Protein AF-A0A1B9MCA9-F1 (afdb_monomer_lite)

Sequence (107 aa):
MRLTLAGPTLKRCSNLFQTNLWQGSKLIAETDNDKHWQSYLYEPDSYRPLALVHGNAQQDNIKLYWYQNDHLGTPIALTGSLGDTLYECQYNAYGQIIDETWYVHTF

Secondary structure (DSSP, 8-state):
----PPPPPEEEEE-SSEEEEEETTEEEEEEETTTEEEEEEE-TTS--EEEEEEEETTEEEEEEEEEEE-TTS-EEEEEETTS-EEEEEEE-TTS-EEEEEE-----

Foldseek 3Di:
DDPPDDAFDWDWDDDPFKIFIDRNPATQKMDGPLFKIKGWDADPPDNQTAKIWIDGNVDPDIWIKGFDADPVRHGAWIATPVRHTQKGFDADPVRDTPDIDGDDDDD

Radius of gyration: 16.39 Å; chains: 1; bounding box: 47×39×36 Å

pLDDT: mean 88.62, std 13.08, range [39.28, 97.19]

Structure (mmCIF, N/CA/C/O backbone):
data_AF-A0A1B9MCA9-F1
#
_entry.id   AF-A0A1B9MCA9-F1
#
loop_
_atom_site.group_PDB
_atom_site.id
_atom_site.type_symbol
_atom_site.label_atom_id
_atom_site.label_alt_id
_atom_site.label_comp_id
_atom_site.label_asym_id
_atom_site.label_entity_id
_atom_site.label_seq_id
_atom_site.pdbx_PDB_ins_code
_atom_site.Cartn_x
_atom_site.Cartn_y
_atom_site.Cartn_z
_atom_site.occupancy
_atom_site.B_iso_or_equiv
_atom_site.auth_seq_id
_atom_site.auth_comp_id
_atom_site.auth_asym_id
_atom_site.auth_atom_id
_atom_site.pdbx_PDB_model_num
ATOM 1 N N . MET A 1 1 ? -30.049 -16.223 -16.923 1.00 39.28 1 MET A N 1
ATOM 2 C CA . MET A 1 1 ? -29.406 -16.994 -15.838 1.00 39.28 1 MET A CA 1
ATOM 3 C C . MET A 1 1 ? -28.236 -16.164 -15.325 1.00 39.28 1 MET A C 1
ATOM 5 O O . MET A 1 1 ? -27.254 -16.028 -16.035 1.00 39.28 1 MET A O 1
ATOM 9 N N . ARG A 1 2 ? -28.393 -15.478 -14.186 1.00 40.69 2 ARG A N 1
ATOM 10 C CA . ARG A 1 2 ? -27.366 -14.589 -13.618 1.00 40.69 2 ARG A CA 1
ATOM 11 C C . ARG A 1 2 ? -26.598 -15.410 -12.581 1.00 40.69 2 ARG A C 1
ATOM 13 O O . ARG A 1 2 ? -27.161 -15.738 -11.544 1.00 40.69 2 ARG A O 1
ATOM 20 N N . LEU A 1 3 ? -25.375 -15.822 -12.905 1.00 39.72 3 LEU A N 1
ATOM 21 C CA . LEU A 1 3 ? -24.477 -16.448 -11.936 1.00 39.72 3 LEU A CA 1
ATOM 22 C C . LEU A 1 3 ? -24.010 -15.346 -10.986 1.00 39.72 3 LEU A C 1
ATOM 24 O O . LEU A 1 3 ? -23.192 -14.507 -11.355 1.00 39.72 3 LEU A O 1
ATOM 28 N N . THR A 1 4 ? -24.564 -15.308 -9.780 1.00 50.62 4 THR A N 1
ATOM 29 C CA . THR A 1 4 ? -23.973 -14.541 -8.687 1.00 50.62 4 THR A CA 1
ATOM 30 C C . THR A 1 4 ? -22.709 -15.297 -8.286 1.00 50.62 4 THR A C 1
ATOM 32 O O . THR A 1 4 ? -22.798 -16.288 -7.563 1.00 50.62 4 THR A O 1
ATOM 35 N N . LEU A 1 5 ? -21.537 -14.905 -8.805 1.00 57.94 5 LEU A N 1
ATOM 36 C CA . LEU A 1 5 ? -20.281 -15.330 -8.184 1.00 57.94 5 LEU A CA 1
ATOM 37 C C . LEU A 1 5 ? -20.382 -14.929 -6.710 1.00 57.94 5 LEU A C 1
ATOM 39 O O . LEU A 1 5 ? -20.685 -13.772 -6.413 1.00 57.94 5 LEU A O 1
ATOM 43 N N . ALA A 1 6 ? -20.202 -15.889 -5.799 1.00 63.88 6 ALA A N 1
ATOM 44 C CA . ALA A 1 6 ? -20.065 -15.576 -4.386 1.00 63.88 6 ALA A CA 1
ATOM 45 C C . ALA A 1 6 ? -19.016 -14.462 -4.266 1.00 63.88 6 ALA A C 1
ATOM 47 O O . ALA A 1 6 ? -17.928 -14.580 -4.834 1.00 63.88 6 ALA A O 1
ATOM 48 N N . GLY A 1 7 ? -19.387 -13.352 -3.622 1.00 67.94 7 GLY A N 1
ATOM 49 C CA . GLY A 1 7 ? -18.477 -12.229 -3.426 1.00 67.94 7 GLY A CA 1
ATOM 50 C C . GLY A 1 7 ? -17.175 -12.698 -2.765 1.00 67.94 7 GLY A C 1
ATOM 51 O O . GLY A 1 7 ? -17.157 -13.745 -2.112 1.00 67.94 7 GLY A O 1
ATOM 52 N N . PRO A 1 8 ? -16.073 -11.959 -2.935 1.00 74.56 8 PRO A N 1
ATOM 53 C CA . PRO A 1 8 ? -14.778 -12.380 -2.417 1.00 74.56 8 PRO A CA 1
ATOM 54 C C . PRO A 1 8 ? -14.831 -12.609 -0.898 1.00 74.56 8 PRO A C 1
ATOM 56 O O . PRO A 1 8 ? -15.336 -11.775 -0.145 1.00 74.56 8 PRO A O 1
ATOM 59 N N . THR A 1 9 ? -14.302 -13.752 -0.451 1.00 86.56 9 THR A N 1
ATOM 60 C CA . THR A 1 9 ? -14.299 -14.163 0.959 1.00 86.56 9 THR A CA 1
ATOM 61 C C . THR A 1 9 ? -13.478 -13.200 1.813 1.00 86.56 9 THR A C 1
ATOM 63 O O . THR A 1 9 ? -12.330 -12.893 1.480 1.00 86.56 9 THR A O 1
ATOM 66 N N . LEU A 1 10 ? -14.046 -12.776 2.945 1.00 92.2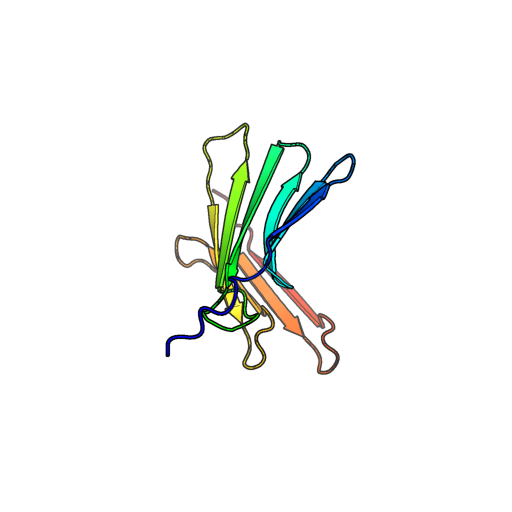5 10 LEU A N 1
ATOM 67 C CA . LEU A 1 10 ? -13.332 -12.014 3.966 1.00 92.25 10 LEU A CA 1
ATOM 68 C C . LEU A 1 10 ? -12.642 -12.953 4.963 1.00 92.25 10 LEU A C 1
ATOM 70 O O . LEU A 1 10 ? -13.263 -13.887 5.472 1.00 92.25 10 LEU A O 1
ATOM 74 N N . LYS A 1 11 ? -11.370 -12.689 5.275 1.00 94.69 11 LYS A N 1
ATOM 75 C CA . LYS A 1 11 ? -10.582 -13.437 6.263 1.00 94.69 11 LYS A CA 1
ATOM 76 C C . LYS A 1 11 ? -9.941 -12.480 7.265 1.00 94.69 11 LYS A C 1
ATOM 78 O O . LYS A 1 11 ? -9.155 -11.618 6.886 1.00 94.69 11 LYS A O 1
ATOM 83 N N . ARG A 1 12 ? -10.225 -12.680 8.554 1.00 93.75 12 ARG A N 1
ATOM 84 C CA . ARG A 1 12 ? -9.534 -12.002 9.660 1.00 93.75 12 ARG A CA 1
ATOM 85 C C . ARG A 1 12 ? -8.373 -12.865 10.152 1.00 93.75 12 ARG A C 1
ATOM 87 O O . ARG A 1 12 ? -8.555 -14.059 10.379 1.00 93.75 12 ARG A O 1
ATOM 94 N N . CYS A 1 13 ? -7.200 -12.269 10.322 1.00 92.12 13 CYS A N 1
ATOM 95 C CA . CYS A 1 13 ? -6.023 -12.898 10.913 1.00 92.12 13 CYS A CA 1
ATOM 96 C C . CYS A 1 13 ? -5.494 -11.985 12.019 1.00 92.12 13 CYS A C 1
ATOM 98 O O . CYS A 1 13 ? -5.163 -10.838 11.740 1.00 92.12 13 CYS A O 1
ATOM 100 N N . SER A 1 14 ? -5.431 -12.475 13.252 1.00 91.38 14 SER A N 1
ATOM 101 C CA . SER A 1 14 ? -5.026 -11.675 14.409 1.00 91.38 14 SER A CA 1
ATOM 102 C C . SER A 1 14 ? -3.926 -12.393 15.179 1.00 91.38 14 SER A C 1
ATOM 104 O O . SER A 1 14 ? -4.007 -13.606 15.379 1.00 91.38 14 SER A O 1
ATOM 106 N N . ASN A 1 15 ? -2.922 -11.644 15.625 1.00 89.06 15 ASN A N 1
ATOM 107 C CA . ASN A 1 15 ? -1.963 -12.071 16.640 1.00 89.06 15 ASN A CA 1
ATOM 108 C C . ASN A 1 15 ? -2.069 -11.143 17.869 1.00 89.06 15 ASN A C 1
ATOM 110 O O . ASN A 1 15 ? -3.022 -10.374 17.979 1.00 89.06 15 ASN A O 1
ATOM 114 N N . LEU A 1 16 ? -1.126 -11.241 18.811 1.00 86.62 16 LEU A N 1
ATOM 115 C CA . LEU A 1 16 ? -1.149 -10.441 20.043 1.00 86.62 16 LEU A CA 1
ATOM 116 C C . LEU A 1 16 ? -1.026 -8.928 19.812 1.00 86.62 16 LEU A C 1
ATOM 118 O O . LEU A 1 16 ? -1.389 -8.177 20.707 1.00 86.62 16 LEU A O 1
ATOM 122 N N . PHE A 1 17 ? -0.511 -8.498 18.659 1.00 87.75 17 PHE A N 1
ATOM 123 C CA . PHE A 1 17 ? -0.167 -7.102 18.393 1.00 87.75 17 PHE A CA 1
ATOM 124 C C . PHE A 1 17 ? -0.845 -6.520 17.153 1.00 87.75 17 PHE A C 1
ATOM 126 O O . PHE A 1 17 ? -1.057 -5.319 17.082 1.00 87.75 17 PHE A O 1
ATOM 133 N N . GLN A 1 18 ? -1.217 -7.352 16.185 1.00 92.31 18 GLN A N 1
ATOM 134 C CA . GLN A 1 18 ? -1.703 -6.923 14.882 1.00 92.31 18 GLN A CA 1
ATOM 135 C C . GLN A 1 18 ? -2.931 -7.730 14.469 1.00 92.31 18 GLN A C 1
ATOM 137 O O . GLN A 1 18 ? -2.960 -8.961 14.579 1.00 92.31 18 GLN A O 1
ATOM 142 N N . THR A 1 19 ? -3.937 -7.035 13.943 1.00 94.25 19 THR A N 1
ATOM 143 C CA . THR A 1 19 ? -5.087 -7.651 13.276 1.00 94.25 19 THR A CA 1
ATOM 144 C C . THR A 1 19 ? -5.151 -7.203 11.828 1.00 94.25 19 THR A C 1
ATOM 146 O O . THR A 1 19 ? -5.220 -6.013 11.554 1.00 94.25 19 THR A O 1
ATOM 149 N N . ASN A 1 20 ? -5.206 -8.176 10.920 1.00 95.12 20 ASN A N 1
ATOM 150 C CA . ASN A 1 20 ? -5.258 -7.991 9.476 1.00 95.12 20 ASN A CA 1
ATOM 151 C C . ASN A 1 20 ? -6.581 -8.517 8.920 1.00 95.12 20 ASN A C 1
ATOM 153 O O . ASN A 1 20 ? -7.007 -9.638 9.232 1.00 95.12 20 ASN A O 1
ATOM 157 N N . LEU A 1 21 ? -7.213 -7.731 8.057 1.00 95.69 21 LEU A N 1
ATOM 158 C CA . LEU A 1 21 ? -8.436 -8.082 7.354 1.00 95.69 21 LEU A CA 1
ATOM 159 C C . LEU A 1 21 ? -8.164 -8.196 5.856 1.00 95.69 21 LEU A C 1
ATOM 161 O O . LEU A 1 21 ? -7.732 -7.245 5.208 1.00 95.69 21 LEU A O 1
ATOM 165 N N . TRP A 1 22 ? -8.466 -9.366 5.306 1.00 95.12 22 TRP A N 1
ATOM 166 C CA . TRP A 1 22 ? -8.205 -9.713 3.916 1.00 95.12 22 TRP A CA 1
ATOM 167 C C . TRP A 1 22 ? -9.502 -9.929 3.149 1.00 95.12 22 TRP A C 1
ATOM 169 O O . TRP A 1 22 ? -10.428 -10.552 3.666 1.00 95.12 22 TRP A O 1
ATOM 179 N N . GLN A 1 23 ? -9.538 -9.483 1.897 1.00 94.00 23 GLN A N 1
ATOM 180 C CA . GLN A 1 23 ? -10.567 -9.815 0.917 1.00 94.00 23 GLN A CA 1
ATOM 181 C C . GLN A 1 23 ? -9.913 -10.584 -0.234 1.00 94.00 23 GLN A C 1
ATOM 183 O O . GLN A 1 23 ? -9.191 -10.013 -1.054 1.00 94.00 23 GLN A O 1
ATOM 188 N N . GLY A 1 24 ? -10.122 -11.902 -0.279 1.00 92.19 24 GLY A N 1
ATOM 189 C CA . GLY A 1 24 ? -9.333 -12.777 -1.149 1.00 92.19 24 GLY A CA 1
ATOM 190 C C . GLY A 1 24 ? -7.837 -12.661 -0.827 1.00 92.19 24 GLY A C 1
ATOM 191 O O . GLY A 1 24 ? -7.419 -12.995 0.279 1.00 92.19 24 GLY A O 1
ATOM 192 N N . SER A 1 25 ? -7.041 -12.170 -1.781 1.00 90.94 25 SER A N 1
ATOM 193 C CA . SER A 1 25 ? -5.598 -11.915 -1.629 1.00 90.94 25 SER A CA 1
ATOM 194 C C . SER A 1 25 ? -5.227 -10.439 -1.410 1.00 90.94 25 SER A C 1
ATOM 196 O O . SER A 1 25 ? -4.049 -10.100 -1.457 1.00 90.94 25 SER A O 1
ATOM 198 N N . LYS A 1 26 ? -6.203 -9.557 -1.158 1.00 93.75 26 LYS A N 1
ATOM 199 C CA . LYS A 1 26 ? -5.971 -8.131 -0.869 1.00 93.75 26 LYS 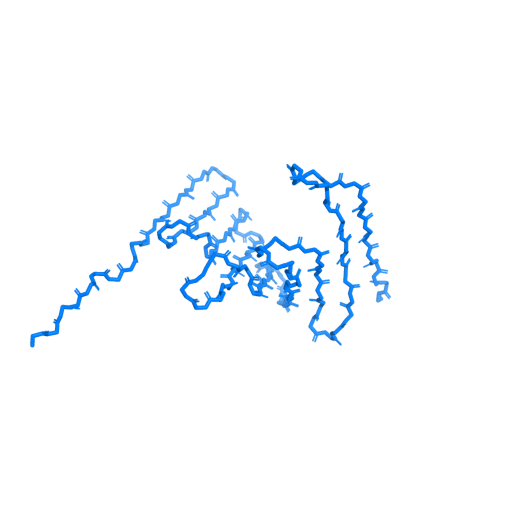A CA 1
ATOM 200 C C . LYS A 1 26 ? -6.072 -7.866 0.631 1.00 93.75 26 LYS A C 1
ATOM 202 O O . LYS A 1 26 ? -7.062 -8.267 1.243 1.00 93.75 26 LYS A O 1
ATOM 207 N N . LEU A 1 27 ? -5.087 -7.183 1.210 1.00 95.38 27 LEU A N 1
ATOM 208 C CA . LEU A 1 27 ? -5.166 -6.667 2.578 1.00 95.38 27 LEU A CA 1
ATOM 209 C C . LEU A 1 27 ? -5.988 -5.382 2.540 1.00 95.38 27 LEU A C 1
ATOM 211 O O . LEU A 1 27 ? -5.548 -4.406 1.958 1.00 95.38 27 LEU A O 1
ATOM 215 N N . ILE A 1 28 ? -7.184 -5.373 3.118 1.00 95.81 28 ILE A N 1
ATOM 216 C CA . ILE A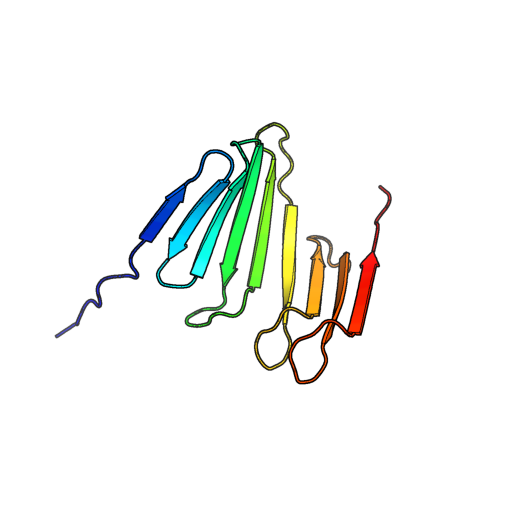 1 28 ? -8.081 -4.207 3.037 1.00 95.81 28 ILE A CA 1
ATOM 217 C C . ILE A 1 28 ? -8.033 -3.338 4.291 1.00 95.81 28 ILE A C 1
ATOM 219 O O . ILE A 1 28 ? -8.335 -2.151 4.214 1.00 95.81 28 ILE A O 1
ATOM 223 N N . ALA A 1 29 ? -7.630 -3.902 5.429 1.00 95.56 29 ALA A N 1
ATOM 224 C CA . ALA A 1 29 ? -7.393 -3.141 6.644 1.00 95.56 29 ALA A CA 1
ATOM 225 C C . ALA A 1 29 ? -6.417 -3.856 7.577 1.00 95.56 29 ALA A C 1
ATOM 227 O O . ALA A 1 29 ? -6.390 -5.088 7.630 1.00 95.56 29 ALA A O 1
ATOM 228 N N . GLU A 1 30 ? -5.681 -3.078 8.358 1.00 95.38 30 GLU A N 1
ATOM 229 C CA . GLU A 1 30 ? -4.899 -3.571 9.483 1.00 95.38 30 GLU A CA 1
ATOM 230 C C . GLU A 1 30 ? -4.975 -2.634 10.687 1.00 95.38 30 GLU A C 1
ATOM 232 O O . GLU A 1 30 ? -5.296 -1.453 10.562 1.00 95.38 30 GLU A O 1
ATOM 237 N N . THR A 1 31 ? -4.713 -3.173 11.873 1.00 93.50 31 THR A N 1
ATOM 238 C CA . THR A 1 31 ? -4.592 -2.389 13.102 1.00 93.50 31 THR A CA 1
ATOM 239 C C . THR A 1 31 ? -3.495 -2.943 14.001 1.00 93.50 31 THR A C 1
ATOM 241 O O . THR A 1 31 ? -3.345 -4.162 14.112 1.00 93.50 31 THR A O 1
ATOM 244 N N . ASP A 1 32 ? -2.747 -2.040 14.636 1.00 90.31 32 ASP A N 1
ATOM 245 C CA . ASP A 1 32 ? -1.734 -2.323 15.656 1.00 90.31 32 ASP A CA 1
ATOM 246 C C . ASP A 1 32 ? -2.292 -1.984 17.043 1.00 90.31 32 ASP A C 1
ATOM 248 O O . ASP A 1 32 ? -2.486 -0.807 17.365 1.00 90.31 32 ASP A O 1
ATOM 252 N N . ASN A 1 33 ? -2.551 -3.017 17.853 1.00 83.44 33 ASN A N 1
ATOM 253 C CA . ASN A 1 33 ? -2.987 -2.929 19.253 1.00 83.44 33 ASN A CA 1
ATOM 254 C C . ASN A 1 33 ? -4.105 -1.903 19.517 1.00 83.44 33 ASN A C 1
ATOM 256 O O . ASN A 1 33 ? -4.074 -1.205 20.533 1.00 83.44 33 ASN A O 1
ATOM 260 N N . ASP A 1 34 ? -5.046 -1.758 18.581 1.00 77.31 34 ASP A N 1
ATOM 261 C CA . ASP A 1 34 ? -6.121 -0.759 18.614 1.00 77.31 34 ASP A CA 1
ATOM 262 C C . ASP A 1 34 ? -5.633 0.702 18.745 1.00 77.31 34 ASP A C 1
ATOM 264 O O . ASP A 1 34 ? -6.411 1.589 19.087 1.00 77.31 34 ASP A O 1
ATOM 268 N N . LYS A 1 35 ? -4.350 0.986 18.482 1.00 86.19 35 LYS A N 1
ATOM 269 C CA . LYS A 1 35 ? -3.767 2.339 18.505 1.00 86.19 35 LYS A CA 1
ATOM 270 C C . LYS A 1 35 ? -3.747 2.961 17.125 1.00 86.19 35 LYS A C 1
ATOM 272 O O . LYS A 1 35 ? -4.206 4.082 16.956 1.00 86.19 35 LYS A O 1
ATOM 277 N N . HIS A 1 36 ? -3.213 2.240 16.150 1.00 90.50 36 HIS A N 1
ATOM 278 C CA . HIS A 1 36 ? -3.149 2.683 14.764 1.00 90.50 36 HIS A CA 1
ATOM 279 C C . HIS A 1 36 ? -4.006 1.764 13.914 1.00 90.50 36 HIS A C 1
ATOM 281 O O . HIS A 1 36 ? -4.038 0.552 14.140 1.00 90.50 36 HIS A O 1
ATOM 287 N N . TRP A 1 37 ? -4.716 2.335 12.952 1.00 93.19 37 TRP A N 1
ATOM 288 C CA . TRP A 1 37 ? -5.475 1.574 11.974 1.00 93.19 37 TRP A CA 1
ATOM 289 C C . TRP A 1 37 ? -5.210 2.115 10.580 1.00 93.19 37 TRP A C 1
ATOM 291 O O . TRP A 1 37 ? -5.062 3.319 10.364 1.00 93.19 37 TRP A O 1
ATOM 301 N N . GLN A 1 38 ? -5.147 1.200 9.629 1.00 95.50 38 GLN A N 1
ATOM 302 C CA . GLN A 1 38 ? -4.880 1.484 8.235 1.00 95.50 38 GLN A CA 1
ATOM 303 C C . GLN A 1 38 ? -5.906 0.757 7.377 1.00 95.50 38 GLN A C 1
ATOM 305 O O . GLN A 1 38 ? -6.346 -0.346 7.697 1.00 95.50 38 GLN A O 1
ATOM 310 N N . SER A 1 39 ? -6.343 1.395 6.301 1.00 95.81 39 SER A N 1
ATOM 311 C CA . SER A 1 39 ? -7.249 0.813 5.315 1.00 95.81 39 SER A CA 1
ATOM 312 C C . SER A 1 39 ? -6.727 1.085 3.918 1.00 95.81 39 SER A C 1
ATOM 314 O O . SER A 1 39 ? -6.378 2.219 3.590 1.00 95.81 39 SER A O 1
ATOM 316 N N . TYR A 1 40 ? -6.691 0.038 3.101 1.00 96.56 40 TYR A N 1
ATOM 317 C CA . TYR A 1 40 ? -6.126 0.076 1.759 1.00 96.56 40 TYR A CA 1
ATOM 318 C C . TYR A 1 40 ? -7.241 -0.007 0.729 1.00 96.56 40 TYR A C 1
ATOM 320 O O . TYR A 1 40 ? -8.103 -0.889 0.776 1.00 96.56 40 TYR A O 1
ATOM 328 N N . LEU A 1 41 ? -7.203 0.915 -0.222 1.00 96.00 41 LEU A N 1
ATOM 329 C CA . LEU A 1 41 ? -8.076 0.918 -1.381 1.00 96.00 41 LEU A CA 1
ATOM 330 C C . LEU A 1 41 ? -7.269 0.463 -2.586 1.00 96.00 41 LEU A C 1
ATOM 332 O O . LEU A 1 41 ? -6.112 0.844 -2.745 1.00 96.00 41 LEU A O 1
ATOM 336 N N . TYR A 1 42 ? -7.905 -0.314 -3.451 1.00 95.56 42 TYR A N 1
ATOM 337 C CA . TYR A 1 42 ? -7.306 -0.838 -4.671 1.00 95.56 42 TYR A CA 1
ATOM 338 C C . TYR A 1 42 ? -8.119 -0.396 -5.879 1.00 95.56 42 TYR A C 1
ATOM 340 O O . TYR A 1 42 ? -9.325 -0.159 -5.774 1.00 95.56 42 TYR A O 1
ATOM 348 N N . GLU A 1 43 ? -7.469 -0.341 -7.033 1.00 94.19 43 GLU A N 1
ATOM 349 C CA . GLU A 1 43 ? -8.170 -0.187 -8.302 1.00 94.19 43 GLU A CA 1
ATOM 350 C C . GLU A 1 43 ? -9.171 -1.344 -8.534 1.00 94.19 43 GLU A C 1
ATOM 352 O O . GLU A 1 43 ? -8.939 -2.480 -8.081 1.00 94.19 43 GLU A O 1
ATOM 357 N N . PRO A 1 44 ? -10.288 -1.089 -9.246 1.00 91.50 44 PRO A N 1
ATOM 358 C CA . PRO A 1 44 ? -11.249 -2.127 -9.607 1.00 91.50 44 PRO A CA 1
ATOM 359 C C . PRO A 1 44 ? -10.566 -3.303 -10.310 1.00 91.50 44 PRO A C 1
ATOM 361 O O . PRO A 1 44 ? -9.720 -3.108 -11.177 1.00 91.50 44 PRO A O 1
ATOM 364 N N . ASP A 1 45 ? -10.917 -4.526 -9.907 1.00 88.50 45 ASP A N 1
ATOM 365 C CA . ASP A 1 45 ? -10.417 -5.778 -10.499 1.00 88.50 45 ASP A CA 1
ATOM 366 C C . ASP A 1 45 ? -8.880 -5.914 -10.580 1.00 88.50 45 ASP A C 1
ATOM 368 O O . ASP A 1 45 ? -8.355 -6.726 -11.337 1.00 88.50 45 ASP A O 1
ATOM 372 N N . SER A 1 46 ? -8.144 -5.168 -9.749 1.00 90.25 46 SER A N 1
ATOM 373 C CA . SER A 1 46 ? -6.679 -5.092 -9.785 1.00 90.25 46 SER A CA 1
ATOM 374 C C . SER A 1 46 ? -6.055 -5.215 -8.393 1.00 90.25 46 SER A C 1
ATOM 376 O O . SER A 1 46 ? -6.708 -4.991 -7.374 1.00 90.25 46 SER A O 1
ATOM 378 N N . TYR A 1 47 ? -4.775 -5.579 -8.332 1.00 91.31 47 TYR A N 1
ATOM 379 C CA . TYR A 1 47 ? -3.976 -5.587 -7.097 1.00 91.31 47 TYR A CA 1
ATOM 380 C C . TYR A 1 47 ? -3.230 -4.272 -6.860 1.00 91.31 47 TYR A C 1
ATOM 382 O O . TYR A 1 47 ? -2.500 -4.151 -5.879 1.00 91.31 47 TYR A O 1
ATOM 390 N N . ARG A 1 48 ? -3.429 -3.288 -7.742 1.00 94.62 48 ARG A N 1
ATOM 391 C CA . ARG A 1 48 ? -2.807 -1.967 -7.669 1.00 94.62 48 ARG A CA 1
ATOM 392 C C . ARG A 1 48 ? -3.385 -1.179 -6.503 1.00 94.62 48 ARG A C 1
ATOM 394 O O . ARG A 1 48 ? -4.599 -0.943 -6.497 1.00 94.62 48 ARG A O 1
ATOM 401 N N . PRO A 1 49 ? -2.568 -0.807 -5.507 1.00 95.62 49 PRO A N 1
ATOM 402 C CA . PRO A 1 49 ? -3.040 0.025 -4.420 1.00 95.62 49 PRO A CA 1
ATOM 403 C C . PRO A 1 49 ? -3.290 1.433 -4.960 1.00 95.62 49 PRO A C 1
ATOM 405 O O . PRO A 1 49 ? -2.493 1.987 -5.709 1.00 95.62 49 PRO A O 1
ATOM 408 N N . LEU A 1 50 ? -4.426 2.002 -4.595 1.00 96.19 50 LEU A N 1
ATOM 409 C CA . LEU A 1 50 ? -4.860 3.322 -5.030 1.00 96.19 50 LEU A CA 1
ATOM 410 C C . LEU A 1 50 ? -4.646 4.344 -3.915 1.00 96.19 50 LEU A C 1
ATOM 412 O O . LEU A 1 50 ? -4.052 5.398 -4.128 1.00 96.19 50 LEU A O 1
ATOM 416 N N . ALA A 1 51 ? -5.120 4.020 -2.713 1.00 96.50 51 ALA A N 1
ATOM 417 C CA . ALA A 1 51 ? -5.068 4.926 -1.579 1.00 96.50 51 ALA A CA 1
ATOM 418 C C . ALA A 1 51 ? -4.870 4.182 -0.261 1.00 96.50 51 ALA A C 1
ATOM 420 O O . ALA A 1 51 ? -5.262 3.022 -0.114 1.00 96.50 51 ALA A O 1
ATOM 421 N N . LEU A 1 52 ? -4.304 4.894 0.706 1.00 95.88 52 LEU A N 1
ATOM 422 C CA . LEU A 1 52 ? -4.150 4.471 2.088 1.00 95.88 52 LEU A CA 1
ATOM 423 C C . LEU A 1 52 ? -4.825 5.497 2.991 1.00 95.88 52 LEU A C 1
ATOM 425 O O . LEU A 1 52 ? -4.494 6.682 2.963 1.00 95.88 52 LEU A O 1
ATOM 429 N N . VAL A 1 53 ? -5.743 5.026 3.824 1.00 95.69 53 VAL A N 1
ATOM 430 C CA . VAL A 1 53 ? -6.300 5.804 4.928 1.00 95.69 53 VAL A CA 1
ATOM 431 C C . VAL A 1 53 ? -5.636 5.323 6.205 1.00 95.69 53 VAL A C 1
ATOM 433 O O . VAL A 1 53 ? -5.661 4.131 6.493 1.00 95.69 53 VAL A O 1
ATOM 436 N N . HIS A 1 54 ? -5.044 6.235 6.964 1.00 94.31 54 HIS A N 1
ATOM 437 C CA . HIS A 1 54 ? -4.415 5.946 8.248 1.00 94.31 54 HIS A CA 1
ATOM 438 C C . HIS A 1 54 ? -5.059 6.819 9.320 1.00 94.31 54 HIS A C 1
ATOM 440 O O . HIS A 1 54 ? -5.148 8.035 9.153 1.00 94.31 54 HIS A O 1
ATOM 446 N N . GLY A 1 55 ? -5.479 6.213 10.424 1.00 92.62 55 GLY A N 1
ATOM 447 C CA . GLY A 1 55 ? -5.890 6.931 11.622 1.00 92.62 55 GLY A CA 1
ATOM 448 C C . GLY A 1 55 ? -5.245 6.378 12.887 1.00 92.62 55 GLY A C 1
ATOM 449 O O . GLY A 1 55 ? -4.714 5.266 12.923 1.00 92.62 55 GLY A O 1
ATOM 450 N N . ASN A 1 56 ? -5.310 7.176 13.945 1.00 90.19 56 ASN A N 1
ATOM 451 C CA . ASN A 1 56 ? -4.928 6.784 15.294 1.00 90.19 56 ASN A CA 1
ATOM 452 C C . ASN A 1 56 ? -6.194 6.758 16.161 1.00 90.19 56 ASN A C 1
ATOM 454 O O . ASN A 1 56 ? -6.959 7.705 16.154 1.00 90.19 56 ASN A O 1
ATOM 458 N N . ALA A 1 57 ? -6.458 5.693 16.910 1.00 82.38 57 ALA A N 1
ATOM 459 C CA . ALA A 1 57 ? -7.665 5.595 17.733 1.00 82.38 57 ALA A CA 1
ATOM 460 C C . ALA A 1 57 ? -7.697 6.610 18.891 1.00 82.38 57 ALA A C 1
ATOM 462 O O . ALA A 1 57 ? -8.763 6.909 19.423 1.00 82.38 57 ALA A O 1
ATOM 463 N N . GLN A 1 58 ? -6.535 7.130 19.299 1.00 82.88 58 GLN A N 1
ATOM 464 C CA . GLN A 1 58 ? -6.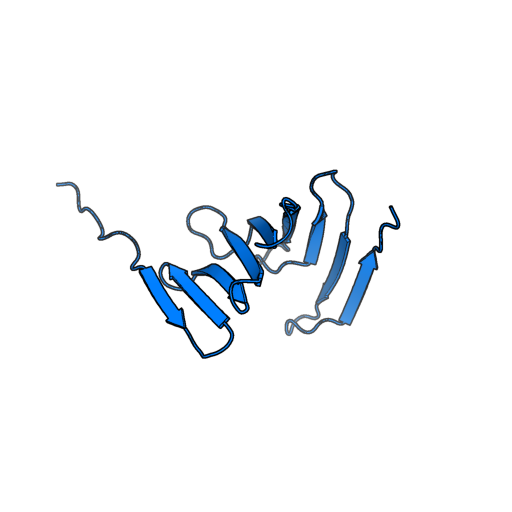404 8.093 20.397 1.00 82.88 58 GLN A CA 1
ATOM 465 C C . GLN A 1 58 ? -6.423 9.552 19.927 1.00 82.88 58 GLN A C 1
ATOM 467 O O . GLN A 1 58 ? -6.510 10.460 20.753 1.00 82.88 58 GLN A O 1
ATOM 472 N N . GLN A 1 59 ? -6.301 9.793 18.622 1.00 81.38 59 GLN A N 1
ATOM 473 C CA . GLN A 1 59 ? -6.254 11.128 18.035 1.00 81.38 59 GLN A CA 1
ATOM 474 C C . GLN A 1 59 ? -7.287 11.207 16.917 1.00 81.38 59 GLN A C 1
ATOM 476 O O . GLN A 1 59 ? -7.346 10.330 16.069 1.00 81.38 59 GLN A O 1
ATOM 481 N N . ASP A 1 60 ? -8.065 12.282 16.844 1.00 77.94 60 ASP A N 1
ATOM 482 C CA . ASP A 1 60 ? -8.997 12.479 15.727 1.00 77.94 60 ASP A CA 1
ATOM 483 C C . ASP A 1 60 ? -8.254 12.995 14.476 1.00 77.94 60 ASP A C 1
ATOM 485 O O . ASP A 1 60 ? -8.511 14.083 13.964 1.00 77.94 60 ASP A O 1
ATOM 489 N N . ASN A 1 61 ? -7.223 12.261 14.042 1.00 82.94 61 ASN A N 1
ATOM 490 C CA . ASN A 1 61 ? -6.386 12.599 12.896 1.00 82.94 61 ASN A CA 1
ATOM 491 C C . ASN A 1 61 ? -6.401 11.486 11.844 1.00 82.94 61 ASN A C 1
ATOM 493 O O . ASN A 1 61 ? -5.609 10.547 11.848 1.00 82.94 61 ASN A O 1
ATOM 497 N N . ILE A 1 62 ? -7.294 11.631 10.874 1.00 91.00 62 ILE A N 1
ATOM 498 C CA . ILE A 1 62 ? -7.330 10.756 9.705 1.00 91.00 62 ILE A CA 1
ATOM 499 C C . ILE A 1 62 ? -6.461 11.378 8.613 1.00 91.00 62 ILE A C 1
ATOM 501 O O . ILE A 1 62 ? -6.663 12.527 8.220 1.00 91.00 62 ILE A O 1
ATOM 505 N N . LYS A 1 63 ? -5.492 10.614 8.111 1.00 92.50 63 LYS A N 1
ATOM 506 C CA . LYS A 1 63 ? -4.630 10.995 6.992 1.00 92.50 63 LYS A CA 1
ATOM 507 C C . LYS A 1 63 ? -4.952 10.129 5.781 1.00 92.50 63 LYS A C 1
ATOM 509 O O . LYS A 1 63 ? -5.047 8.907 5.890 1.00 92.50 63 LYS A O 1
ATOM 514 N N . LEU A 1 64 ? -5.116 10.782 4.636 1.00 94.56 64 LEU A N 1
ATOM 515 C CA . LEU A 1 64 ? -5.317 10.141 3.343 1.00 94.56 64 LEU A CA 1
ATOM 516 C C . LEU A 1 64 ? -4.049 10.292 2.510 1.00 94.56 64 LEU A C 1
ATOM 518 O O . LEU A 1 64 ? -3.511 11.395 2.388 1.00 94.56 64 LEU A O 1
ATOM 522 N N . TYR A 1 65 ? -3.623 9.185 1.919 1.00 95.88 65 TYR A N 1
ATOM 523 C CA . TYR A 1 65 ? -2.474 9.114 1.037 1.00 95.88 65 TYR A CA 1
ATOM 524 C C . TYR A 1 65 ? -2.845 8.434 -0.277 1.00 95.88 65 TYR A C 1
ATOM 526 O O . TYR A 1 65 ? -3.656 7.507 -0.292 1.00 95.88 65 TYR A O 1
ATOM 534 N N . TRP A 1 66 ? -2.216 8.869 -1.362 1.00 97.00 66 TRP A N 1
ATOM 535 C CA . TRP A 1 66 ? -2.399 8.332 -2.707 1.00 97.00 66 TRP A CA 1
ATOM 536 C C . TRP A 1 66 ? -1.119 7.660 -3.178 1.00 97.00 66 TRP A C 1
ATOM 538 O O . TRP A 1 66 ? -0.046 8.260 -3.112 1.00 97.00 66 TRP A O 1
ATOM 548 N N . TYR A 1 67 ? -1.234 6.427 -3.661 1.00 96.75 67 TYR A N 1
ATOM 549 C CA . TYR A 1 67 ? -0.105 5.721 -4.254 1.00 96.75 67 TYR A CA 1
ATOM 550 C C . TYR A 1 67 ? 0.057 6.134 -5.713 1.00 96.75 67 TYR A C 1
ATOM 552 O O . TYR A 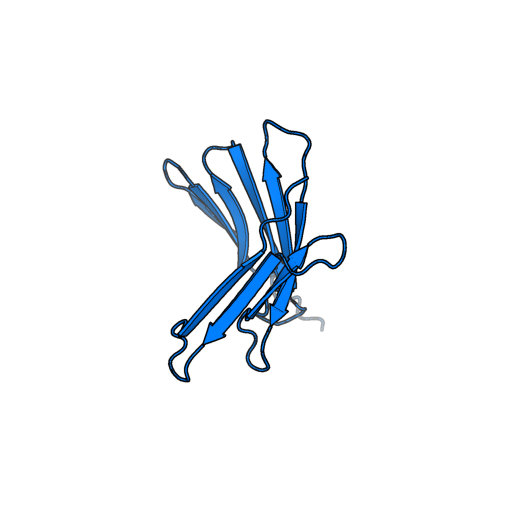1 67 ? -0.893 6.066 -6.492 1.00 96.75 67 TYR A O 1
ATOM 560 N N . GLN A 1 68 ? 1.276 6.509 -6.090 1.00 96.38 68 GLN A N 1
ATOM 561 C CA . GLN A 1 68 ? 1.672 6.576 -7.491 1.00 96.38 68 GLN A CA 1
ATOM 562 C C . GLN A 1 68 ? 2.352 5.262 -7.834 1.00 96.38 68 GLN A C 1
ATOM 564 O O . GLN A 1 68 ? 3.354 4.899 -7.216 1.00 96.38 68 GLN A O 1
ATOM 569 N N . ASN A 1 69 ? 1.786 4.538 -8.792 1.00 95.44 69 ASN A N 1
ATOM 570 C CA . ASN A 1 69 ? 2.271 3.225 -9.187 1.00 95.44 69 ASN A CA 1
ATOM 571 C C . ASN A 1 69 ? 2.990 3.297 -10.532 1.00 95.44 69 ASN A C 1
ATOM 573 O O . ASN A 1 69 ? 2.637 4.098 -11.399 1.00 95.44 69 ASN A O 1
ATOM 577 N N . ASP A 1 70 ? 3.960 2.413 -10.731 1.00 92.44 70 ASP A N 1
ATOM 578 C CA . ASP A 1 70 ? 4.550 2.181 -12.041 1.00 92.44 70 ASP A CA 1
ATOM 579 C C . ASP A 1 70 ? 3.575 1.461 -13.002 1.00 92.44 70 ASP A C 1
ATOM 581 O O . ASP A 1 70 ? 2.424 1.126 -12.692 1.00 92.44 70 ASP A O 1
ATOM 585 N N . HIS A 1 71 ? 4.056 1.179 -14.213 1.00 89.25 71 HIS A N 1
ATOM 586 C CA . HIS A 1 71 ? 3.278 0.479 -15.232 1.00 89.25 71 HIS A CA 1
ATOM 587 C C . HIS A 1 71 ? 2.916 -0.971 -14.860 1.00 89.25 71 HIS A C 1
ATOM 589 O O . HIS A 1 71 ? 2.009 -1.521 -15.483 1.00 89.25 71 HIS A O 1
ATOM 595 N N . LEU A 1 72 ? 3.561 -1.586 -13.863 1.00 90.75 72 LEU A N 1
ATOM 596 C CA . LEU A 1 72 ? 3.254 -2.928 -13.354 1.00 90.75 72 LEU A CA 1
ATOM 597 C C . LEU A 1 72 ? 2.295 -2.891 -12.159 1.00 90.75 72 LEU A C 1
ATOM 599 O O . LEU A 1 72 ? 1.603 -3.879 -11.910 1.00 90.75 72 LEU A O 1
ATOM 603 N N . GLY A 1 73 ? 2.170 -1.745 -11.492 1.00 91.44 73 GLY A N 1
ATOM 604 C CA . GLY A 1 73 ? 1.365 -1.586 -10.289 1.00 91.44 73 GLY A CA 1
ATOM 605 C C . GLY A 1 73 ? 2.167 -1.529 -8.994 1.00 91.44 73 GLY A C 1
ATOM 606 O O . GLY A 1 73 ? 1.569 -1.625 -7.925 1.00 91.44 73 GLY A O 1
ATOM 607 N N . THR A 1 74 ? 3.490 -1.409 -9.085 1.00 93.56 74 THR A N 1
ATOM 608 C CA . THR A 1 74 ? 4.387 -1.269 -7.938 1.00 93.56 74 THR A CA 1
ATOM 609 C C . THR A 1 74 ? 4.376 0.188 -7.477 1.00 93.56 74 THR A C 1
ATOM 611 O O . THR A 1 74 ? 4.624 1.069 -8.304 1.00 93.56 74 THR A O 1
ATOM 614 N N . PRO A 1 75 ? 4.104 0.480 -6.196 1.00 95.12 75 PRO A N 1
ATOM 615 C CA . PRO A 1 75 ? 4.144 1.846 -5.687 1.00 95.12 75 PRO A CA 1
ATOM 616 C C . PRO A 1 75 ? 5.552 2.432 -5.779 1.00 95.12 75 PRO A C 1
ATOM 618 O O . PRO A 1 75 ? 6.479 1.839 -5.245 1.00 95.12 75 PRO A O 1
ATOM 621 N N . ILE A 1 76 ? 5.697 3.592 -6.413 1.00 96.81 76 ILE A N 1
ATOM 622 C CA . ILE A 1 76 ? 6.963 4.335 -6.537 1.00 96.81 76 ILE A CA 1
ATOM 623 C C . ILE A 1 76 ? 6.928 5.685 -5.822 1.00 96.81 76 ILE A C 1
ATOM 625 O O . ILE A 1 76 ? 7.974 6.270 -5.577 1.00 96.81 76 ILE A O 1
ATOM 629 N N . ALA A 1 77 ? 5.743 6.196 -5.485 1.00 96.69 77 ALA A N 1
ATOM 630 C CA . ALA A 1 77 ? 5.614 7.407 -4.688 1.00 96.69 77 ALA A CA 1
ATOM 631 C C . ALA A 1 77 ? 4.345 7.401 -3.835 1.00 96.69 77 ALA A C 1
ATOM 633 O O . ALA A 1 77 ? 3.382 6.677 -4.113 1.00 96.69 77 ALA A O 1
ATOM 634 N N . LEU A 1 78 ? 4.343 8.244 -2.806 1.00 96.00 78 LEU A N 1
ATOM 635 C CA . LEU A 1 78 ? 3.199 8.493 -1.943 1.00 96.00 78 LEU A CA 1
ATOM 636 C C . LEU A 1 78 ? 2.911 9.990 -1.896 1.00 96.00 78 LEU A C 1
ATOM 638 O O . LEU A 1 78 ? 3.772 10.781 -1.514 1.00 96.00 78 LEU A O 1
ATOM 642 N N . THR A 1 79 ? 1.686 10.372 -2.229 1.00 96.31 79 THR A N 1
ATOM 643 C CA . THR A 1 79 ? 1.226 11.762 -2.186 1.00 96.31 79 THR A CA 1
ATOM 644 C C . THR A 1 79 ? 0.272 11.959 -1.011 1.00 96.31 79 THR A C 1
ATOM 646 O O . THR A 1 79 ? -0.604 11.129 -0.768 1.00 96.31 79 THR A O 1
ATOM 649 N N . GLY A 1 80 ? 0.430 13.050 -0.266 1.00 94.25 80 GLY A N 1
ATOM 650 C CA . GLY A 1 80 ? -0.488 13.453 0.794 1.00 94.25 80 GLY A CA 1
ATOM 651 C C . GLY A 1 80 ? -1.815 13.995 0.259 1.00 94.25 80 GLY A C 1
ATOM 652 O O . GLY A 1 80 ? -1.991 14.241 -0.934 1.00 94.25 80 GLY A O 1
ATOM 653 N N . SER A 1 81 ? -2.760 14.240 1.164 1.00 90.44 81 SER A N 1
ATOM 654 C CA . SER A 1 81 ? -4.084 14.782 0.831 1.00 90.44 81 SER A CA 1
ATOM 655 C C . SER A 1 81 ? -4.056 16.175 0.189 1.00 90.44 81 SER A C 1
ATOM 657 O O . SER A 1 81 ? -4.999 16.530 -0.513 1.00 90.44 81 SER A O 1
ATOM 659 N N . LEU A 1 82 ? -2.992 16.950 0.414 1.00 91.31 82 LEU A N 1
ATOM 660 C CA . LEU A 1 82 ? -2.796 18.287 -0.156 1.00 91.31 82 LEU A CA 1
ATOM 661 C C . LEU A 1 82 ? -2.106 18.275 -1.530 1.00 91.31 82 LEU A C 1
ATOM 663 O O . LEU A 1 82 ? -1.965 19.327 -2.144 1.00 91.31 82 LEU A O 1
ATOM 667 N N . GLY A 1 83 ? -1.708 17.100 -2.032 1.00 91.00 83 GLY A N 1
ATOM 668 C CA . GLY A 1 83 ? -0.977 16.967 -3.295 1.00 91.00 83 GLY A CA 1
ATOM 669 C C . GLY A 1 83 ? 0.547 16.984 -3.150 1.00 91.00 83 GLY A C 1
ATOM 670 O O . GLY A 1 83 ? 1.240 16.807 -4.146 1.00 91.00 83 GLY A O 1
ATOM 671 N N . ASP A 1 84 ? 1.071 17.142 -1.933 1.00 93.50 84 ASP A N 1
ATOM 672 C CA . ASP A 1 84 ? 2.510 17.093 -1.671 1.00 93.50 84 ASP A CA 1
ATOM 673 C C . ASP A 1 84 ? 3.044 15.659 -1.748 1.00 93.50 84 ASP A C 1
ATOM 675 O O . ASP A 1 84 ? 2.437 14.725 -1.215 1.00 93.50 84 ASP A O 1
ATOM 679 N N . THR A 1 85 ? 4.204 15.474 -2.370 1.00 94.38 85 THR A N 1
ATOM 680 C CA . THR A 1 85 ? 4.901 14.187 -2.367 1.00 94.38 85 THR A CA 1
ATOM 681 C C . THR A 1 85 ? 5.577 13.961 -1.017 1.00 94.38 85 THR A C 1
ATOM 683 O O . THR A 1 85 ? 6.378 14.773 -0.574 1.00 94.38 85 THR A O 1
ATOM 686 N N . LEU A 1 86 ? 5.260 12.843 -0.365 1.00 94.94 86 LEU A N 1
ATOM 687 C CA . LEU A 1 86 ? 5.768 12.463 0.958 1.00 94.94 86 LEU A CA 1
ATOM 688 C C . LEU A 1 86 ? 6.879 11.417 0.888 1.00 94.94 86 LEU A C 1
ATOM 690 O O . LEU A 1 86 ? 7.727 11.340 1.777 1.00 94.94 86 LEU A O 1
ATOM 694 N N . TYR A 1 87 ? 6.854 10.598 -0.157 1.00 95.56 87 TYR A N 1
ATOM 695 C CA . TYR A 1 87 ? 7.804 9.522 -0.387 1.00 95.56 87 TYR A CA 1
ATOM 696 C C . TYR A 1 87 ? 7.970 9.293 -1.880 1.00 95.56 87 TYR A C 1
ATOM 698 O O . TYR A 1 87 ? 6.974 9.326 -2.604 1.00 95.56 87 TYR A O 1
ATOM 706 N N . GLU A 1 88 ? 9.192 9.002 -2.307 1.00 97.19 88 GLU A N 1
ATOM 707 C CA . GLU A 1 88 ? 9.512 8.486 -3.637 1.00 97.19 88 GLU A CA 1
ATOM 708 C C . GLU A 1 88 ? 10.580 7.404 -3.533 1.00 97.19 88 GLU A C 1
ATOM 710 O O . GLU A 1 88 ? 11.461 7.468 -2.674 1.00 97.19 88 GLU A O 1
ATOM 715 N N . CYS A 1 89 ? 10.531 6.425 -4.428 1.00 96.62 89 CYS A N 1
ATOM 716 C CA . CYS A 1 89 ? 11.559 5.409 -4.556 1.00 96.62 89 CYS A CA 1
ATOM 717 C C . CYS A 1 89 ? 11.722 4.920 -5.993 1.00 96.62 89 CYS A C 1
ATOM 719 O O . CYS A 1 89 ? 10.868 5.102 -6.864 1.00 96.62 89 CYS A O 1
ATOM 721 N N . GLN A 1 90 ? 12.856 4.273 -6.233 1.00 96.31 90 GLN A N 1
ATOM 722 C CA . GLN A 1 90 ? 13.183 3.622 -7.491 1.00 96.31 90 GLN A CA 1
ATOM 723 C C . GLN A 1 90 ? 13.554 2.168 -7.233 1.00 96.31 90 GLN A C 1
ATOM 725 O O . GLN A 1 90 ? 14.264 1.851 -6.276 1.00 96.31 90 GLN A O 1
ATOM 730 N N . TYR A 1 91 ? 13.115 1.288 -8.130 1.00 95.25 91 TYR A N 1
ATOM 731 C CA . TYR A 1 91 ? 13.409 -0.140 -8.076 1.00 95.25 91 TYR A CA 1
ATOM 732 C C . TYR A 1 91 ? 14.321 -0.562 -9.226 1.00 95.25 91 TYR A C 1
ATOM 734 O O . TYR A 1 91 ? 14.230 -0.042 -10.339 1.00 95.25 91 TYR A O 1
ATOM 742 N N . ASN A 1 92 ? 15.169 -1.560 -8.984 1.00 94.12 92 ASN A N 1
ATOM 743 C CA . ASN A 1 92 ? 15.817 -2.295 -10.067 1.00 94.12 92 ASN A CA 1
ATOM 744 C C . ASN A 1 92 ? 14.855 -3.315 -10.709 1.00 94.12 92 ASN A C 1
ATOM 746 O O . ASN A 1 92 ? 13.750 -3.560 -10.227 1.00 94.12 92 ASN A O 1
ATOM 750 N N . ALA A 1 93 ? 15.308 -3.980 -11.776 1.00 91.81 93 ALA A N 1
ATOM 751 C CA . ALA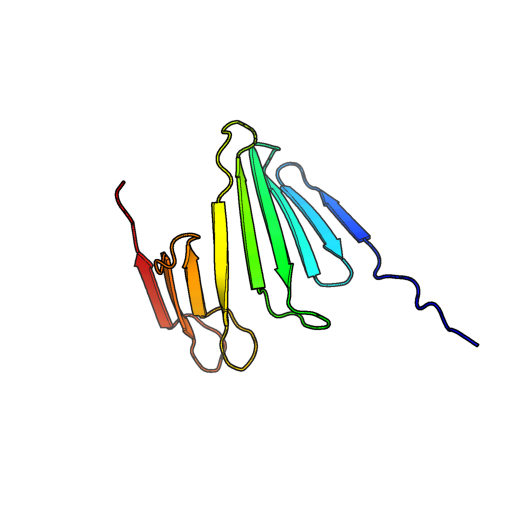 A 1 93 ? 14.520 -4.992 -12.490 1.00 91.81 93 ALA A CA 1
ATOM 752 C C . ALA A 1 93 ? 14.124 -6.222 -11.640 1.00 91.81 93 ALA A C 1
ATOM 754 O O . ALA A 1 93 ? 13.257 -6.988 -12.052 1.00 91.81 93 ALA A O 1
ATOM 755 N N . TYR A 1 94 ? 14.740 -6.418 -10.470 1.00 93.25 94 TYR A N 1
ATOM 756 C CA . TYR A 1 94 ? 14.422 -7.493 -9.525 1.00 93.25 94 TYR A CA 1
ATOM 757 C C . TYR A 1 94 ? 13.508 -7.029 -8.378 1.00 93.25 94 TYR A C 1
ATOM 759 O O . TYR A 1 94 ? 13.266 -7.798 -7.448 1.00 93.25 94 TYR A O 1
ATOM 767 N N . GLY A 1 95 ? 13.006 -5.789 -8.422 1.00 91.56 95 GLY A N 1
ATOM 768 C CA . GLY A 1 95 ? 12.107 -5.236 -7.407 1.00 91.56 95 GLY A CA 1
ATOM 769 C C . GLY A 1 95 ? 12.803 -4.804 -6.114 1.00 91.56 95 GLY A C 1
ATOM 770 O O . GLY A 1 95 ? 12.148 -4.657 -5.087 1.00 91.56 95 GLY A O 1
ATOM 771 N N . GLN A 1 96 ? 14.123 -4.608 -6.132 1.00 95.62 96 GLN A N 1
ATOM 772 C CA . GLN A 1 96 ? 14.866 -4.087 -4.981 1.00 95.62 96 GLN A CA 1
ATOM 773 C C . GLN A 1 96 ? 14.955 -2.565 -5.065 1.00 95.62 96 GLN A C 1
ATOM 775 O O . GLN A 1 96 ? 15.226 -2.036 -6.144 1.00 95.62 96 GLN A O 1
ATOM 780 N N . ILE A 1 97 ? 14.764 -1.881 -3.936 1.00 96.06 97 ILE A N 1
ATOM 781 C CA . ILE A 1 97 ? 14.924 -0.426 -3.843 1.00 96.06 97 ILE A CA 1
ATOM 782 C C . ILE A 1 97 ? 16.394 -0.082 -4.097 1.00 96.06 97 ILE A C 1
ATOM 784 O O . ILE A 1 97 ? 17.283 -0.626 -3.441 1.00 96.06 97 ILE A O 1
ATOM 788 N N . ILE A 1 98 ? 16.639 0.799 -5.064 1.00 97.19 98 ILE A N 1
ATOM 789 C CA . ILE A 1 98 ? 17.971 1.343 -5.366 1.00 97.19 98 ILE A CA 1
ATOM 790 C C . ILE A 1 98 ? 18.146 2.764 -4.840 1.00 97.19 98 ILE A C 1
ATOM 792 O O . ILE A 1 98 ? 19.272 3.169 -4.566 1.00 97.19 98 ILE A O 1
ATOM 796 N N . ASP A 1 99 ? 17.044 3.495 -4.699 1.00 96.75 99 ASP A N 1
ATOM 797 C CA . ASP A 1 99 ? 17.008 4.851 -4.171 1.00 96.75 99 ASP A CA 1
ATOM 798 C C . ASP A 1 99 ? 15.645 5.098 -3.522 1.00 96.75 99 ASP A C 1
ATOM 800 O O . ASP A 1 99 ? 14.624 4.621 -4.027 1.00 96.75 99 ASP A O 1
ATOM 804 N N . GLU A 1 100 ? 15.628 5.821 -2.408 1.00 96.62 100 GLU A N 1
ATOM 805 C CA . GLU A 1 100 ? 14.398 6.269 -1.762 1.00 96.62 100 GLU A CA 1
ATOM 806 C C . GLU A 1 100 ? 14.600 7.598 -1.038 1.00 96.62 100 GLU A C 1
ATOM 808 O O . GLU A 1 100 ? 15.647 7.863 -0.447 1.00 96.62 100 GLU A O 1
ATOM 813 N N . THR A 1 101 ? 13.574 8.442 -1.072 1.00 96.38 101 THR A N 1
ATOM 814 C CA . THR A 1 101 ? 13.577 9.755 -0.434 1.00 96.38 101 THR A CA 1
ATOM 815 C C . THR A 1 101 ? 12.277 9.962 0.329 1.00 96.38 101 THR A C 1
ATOM 817 O O . THR A 1 101 ? 11.182 9.787 -0.202 1.00 96.38 101 THR A O 1
ATOM 820 N N . TRP A 1 102 ? 12.412 10.374 1.589 1.00 94.44 102 TRP A N 1
ATOM 821 C CA . TRP A 1 102 ? 11.304 10.796 2.439 1.00 94.44 102 TRP A CA 1
ATOM 822 C C . TRP A 1 102 ? 11.277 12.316 2.536 1.00 94.44 102 TRP A C 1
ATOM 824 O O . TRP A 1 102 ? 12.265 12.943 2.922 1.00 94.44 102 TRP A O 1
ATOM 834 N N . TYR A 1 103 ? 10.124 12.906 2.245 1.00 91.31 103 TYR A N 1
ATOM 835 C CA . TYR A 1 103 ? 9.911 14.341 2.358 1.00 91.31 103 TYR A CA 1
ATOM 836 C C . TYR A 1 103 ? 9.248 14.631 3.704 1.00 91.31 103 TYR A C 1
ATOM 838 O O . TYR A 1 103 ? 8.067 14.354 3.926 1.00 91.31 103 TYR A O 1
ATOM 846 N N . VAL A 1 104 ? 10.031 15.163 4.644 1.00 77.56 104 VAL A N 1
ATOM 847 C CA . VAL A 1 104 ? 9.517 15.586 5.949 1.00 77.56 104 VAL A CA 1
ATOM 848 C C . VAL A 1 104 ? 8.933 16.984 5.799 1.00 77.56 104 VAL A C 1
ATOM 850 O O . VAL A 1 104 ? 9.667 17.968 5.729 1.00 77.56 104 VAL A O 1
ATOM 853 N N . HIS A 1 105 ? 7.607 17.085 5.780 1.00 64.75 105 HIS A N 1
ATOM 854 C CA . HIS A 1 105 ? 6.950 18.372 5.972 1.00 64.75 105 HIS A CA 1
ATOM 855 C C . HIS A 1 105 ? 6.926 18.704 7.465 1.00 64.75 105 HIS A C 1
ATOM 857 O O . HIS A 1 105 ? 6.201 18.087 8.247 1.00 64.75 105 HIS A O 1
ATOM 863 N N . THR A 1 106 ? 7.755 19.670 7.857 1.00 47.59 106 THR A N 1
ATOM 864 C CA . THR A 1 106 ? 7.643 20.352 9.147 1.00 47.59 106 THR A CA 1
ATOM 865 C C . THR A 1 106 ? 6.409 21.249 9.078 1.00 47.59 106 THR A C 1
ATOM 867 O O . THR A 1 106 ? 6.406 22.217 8.318 1.00 47.59 106 THR A O 1
ATOM 870 N N . PHE A 1 107 ? 5.361 20.911 9.826 1.00 45.31 107 PHE A N 1
ATOM 871 C CA . PHE A 1 107 ? 4.296 21.856 10.167 1.00 45.31 107 PHE A CA 1
ATOM 872 C C . PHE A 1 107 ? 4.582 22.412 11.560 1.00 45.31 107 PHE A C 1
ATOM 874 O O . PHE A 1 107 ? 4.931 21.589 12.440 1.00 45.31 107 PHE A O 1
#